Protein AF-A0A350ID24-F1 (afdb_monomer_lite)

Radius of gyration: 12.56 Å; chains: 1; bounding box: 25×24×32 Å

Secondary structure (DSSP, 8-state):
--S-EEEEEEEETTEEEEEEEETTEEEEEEESSHHHHHHHHHHH-EEEEEEEEE--S-TTTTT-SSHHHHHHHHHHHHHHHHHH-

Structure (mmCIF, N/CA/C/O backbone):
data_AF-A0A350ID24-F1
#
_entry.id   AF-A0A350ID24-F1
#
loop_
_atom_site.group_PDB
_atom_site.id
_atom_site.type_symbol
_atom_site.label_atom_id
_atom_site.label_alt_id
_atom_site.label_comp_id
_atom_site.label_asym_id
_atom_site.label_entity_id
_atom_site.label_seq_id
_atom_site.pdbx_PDB_ins_code
_atom_site.Cartn_x
_atom_site.Cartn_y
_atom_site.Cartn_z
_atom_site.occupancy
_atom_site.B_iso_or_equiv
_atom_site.auth_seq_id
_atom_site.auth_comp_id
_atom_site.auth_asym_id
_atom_site.auth_atom_id
_atom_site.pdbx_PDB_model_num
ATOM 1 N N . MET A 1 1 ? -17.091 -10.195 6.753 1.00 45.72 1 MET A N 1
ATOM 2 C CA . MET A 1 1 ? -15.926 -9.568 6.104 1.00 45.72 1 MET A CA 1
ATOM 3 C C . MET A 1 1 ? -15.973 -8.089 6.432 1.00 45.72 1 MET A C 1
ATOM 5 O O . MET A 1 1 ? -16.955 -7.434 6.100 1.00 45.72 1 MET A O 1
ATOM 9 N N . SER A 1 2 ? -15.037 -7.617 7.253 1.00 53.97 2 SER A N 1
ATOM 10 C CA . SER A 1 2 ? -15.041 -6.237 7.744 1.00 53.97 2 SER A CA 1
ATOM 11 C C . SER A 1 2 ? -14.806 -5.287 6.573 1.00 53.97 2 SER A C 1
ATOM 13 O O . SER A 1 2 ? -13.865 -5.477 5.814 1.00 53.97 2 SER A O 1
ATOM 15 N N . LYS A 1 3 ? -15.634 -4.245 6.446 1.00 61.09 3 LYS A N 1
ATOM 16 C CA . LYS A 1 3 ? -15.448 -3.159 5.463 1.00 61.09 3 LYS A CA 1
ATOM 17 C C . LYS A 1 3 ? -14.224 -2.272 5.763 1.00 61.09 3 LYS A C 1
ATOM 19 O O . LYS A 1 3 ? -14.088 -1.223 5.153 1.00 61.09 3 LYS A O 1
ATOM 24 N N . PHE A 1 4 ? -13.389 -2.652 6.731 1.00 83.75 4 PHE A N 1
ATOM 25 C CA . PHE A 1 4 ? -12.263 -1.867 7.226 1.00 83.75 4 PHE A CA 1
ATOM 26 C C . PHE A 1 4 ? -10.948 -2.420 6.675 1.00 83.75 4 PHE A C 1
ATOM 28 O O . PHE A 1 4 ? -10.788 -3.636 6.588 1.00 83.75 4 PHE A O 1
ATOM 35 N N . GLY A 1 5 ? -10.040 -1.517 6.316 1.00 89.00 5 GLY A N 1
ATOM 36 C CA . GLY A 1 5 ? -8.765 -1.806 5.668 1.00 89.00 5 GLY A CA 1
ATOM 37 C C . GLY A 1 5 ? -8.613 -1.086 4.332 1.00 89.00 5 GLY A C 1
ATOM 38 O O . GLY A 1 5 ? -9.432 -0.242 3.959 1.00 89.00 5 GLY A O 1
ATOM 39 N N . ILE A 1 6 ? -7.540 -1.412 3.620 1.00 91.12 6 ILE A N 1
ATOM 40 C CA . ILE A 1 6 ? -7.231 -0.866 2.298 1.00 91.12 6 ILE A CA 1
ATOM 41 C C . ILE A 1 6 ? -8.288 -1.349 1.302 1.00 91.12 6 ILE A C 1
ATOM 43 O O . ILE A 1 6 ? -8.367 -2.544 1.014 1.00 91.12 6 ILE A O 1
ATOM 47 N N . ASN A 1 7 ? -9.090 -0.427 0.776 1.00 90.38 7 ASN A N 1
ATOM 48 C CA . ASN A 1 7 ? -10.185 -0.719 -0.155 1.00 90.38 7 ASN A CA 1
ATOM 49 C C . ASN A 1 7 ? -9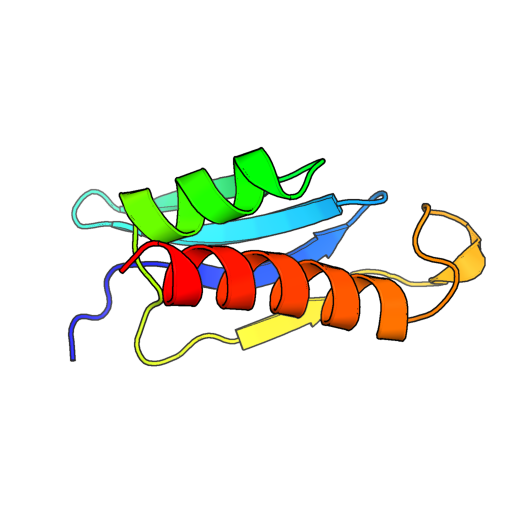.938 -0.174 -1.570 1.00 90.38 7 ASN A C 1
ATOM 51 O O . ASN A 1 7 ? -10.637 -0.559 -2.506 1.00 90.38 7 ASN A O 1
ATOM 55 N N . PHE A 1 8 ? -8.940 0.691 -1.745 1.00 87.12 8 PHE A N 1
ATOM 56 C CA . PHE A 1 8 ? -8.550 1.213 -3.048 1.00 87.12 8 PHE A CA 1
ATOM 57 C C . PHE A 1 8 ? -7.040 1.405 -3.099 1.00 87.12 8 PHE A C 1
ATOM 59 O O . PHE A 1 8 ? -6.459 1.973 -2.172 1.00 87.12 8 PHE A O 1
ATOM 66 N N . VAL A 1 9 ? -6.419 0.967 -4.187 1.00 87.50 9 VAL A N 1
ATOM 67 C CA . VAL A 1 9 ? -5.009 1.220 -4.487 1.00 87.50 9 VAL A CA 1
ATOM 68 C C . VAL A 1 9 ? -4.929 1.925 -5.826 1.00 87.50 9 VAL A C 1
ATOM 70 O O . VAL A 1 9 ? -5.516 1.473 -6.809 1.00 87.50 9 VAL A O 1
ATOM 73 N N . ASN A 1 10 ? -4.188 3.020 -5.861 1.00 86.44 10 ASN A N 1
ATOM 74 C CA . ASN A 1 10 ? -4.001 3.829 -7.043 1.00 86.44 10 ASN A CA 1
ATOM 75 C C . ASN A 1 10 ? -2.520 4.038 -7.328 1.00 86.44 10 ASN A C 1
ATOM 77 O O . ASN A 1 10 ? -1.786 4.486 -6.451 1.00 86.44 10 ASN A O 1
ATOM 81 N N . ALA A 1 11 ? -2.076 3.758 -8.547 1.00 82.00 11 ALA A N 1
ATOM 82 C CA . ALA A 1 11 ? -0.716 4.100 -8.946 1.00 82.00 11 ALA A CA 1
ATOM 83 C C . ALA A 1 11 ? -0.606 5.595 -9.267 1.00 82.00 11 ALA A C 1
ATOM 85 O O . ALA A 1 11 ? -1.335 6.088 -10.128 1.00 82.00 11 ALA A O 1
ATOM 86 N N . CYS A 1 12 ? 0.304 6.298 -8.585 1.00 76.31 12 CYS A N 1
ATOM 87 C CA . CYS A 1 12 ? 0.530 7.731 -8.774 1.00 76.31 12 CYS A CA 1
ATOM 88 C C . CYS A 1 12 ? 2.004 8.127 -8.572 1.00 76.31 12 CYS A C 1
ATOM 90 O O . CYS A 1 12 ? 2.631 7.738 -7.583 1.00 76.31 12 CYS A O 1
ATOM 92 N N . ASN A 1 13 ? 2.543 8.958 -9.473 1.00 71.06 13 ASN A N 1
ATOM 93 C CA . ASN A 1 13 ? 3.819 9.681 -9.327 1.00 71.06 13 ASN A CA 1
ATOM 94 C C . ASN A 1 13 ? 5.012 8.810 -8.851 1.00 71.06 13 ASN A C 1
ATOM 96 O O . ASN A 1 13 ? 5.719 9.183 -7.913 1.00 71.06 13 ASN A O 1
ATOM 100 N N . ALA A 1 14 ? 5.199 7.627 -9.444 1.00 72.50 14 ALA A N 1
ATOM 101 C CA . ALA A 1 14 ? 6.190 6.605 -9.063 1.00 72.50 14 ALA A CA 1
ATOM 102 C C . ALA A 1 14 ? 5.954 5.853 -7.730 1.00 72.50 14 ALA A C 1
ATOM 104 O O . ALA A 1 14 ? 6.840 5.139 -7.268 1.00 72.50 14 ALA A O 1
ATOM 105 N N . GLY A 1 15 ? 4.762 5.953 -7.131 1.00 81.25 15 GLY A N 1
ATOM 106 C CA . GLY A 1 15 ? 4.357 5.203 -5.934 1.00 81.25 15 GLY A CA 1
ATOM 107 C C . GLY A 1 15 ? 2.925 4.652 -5.999 1.00 81.25 15 GLY A C 1
ATOM 108 O O . GLY A 1 15 ? 2.280 4.647 -7.051 1.00 81.25 15 GLY A O 1
ATOM 109 N N . LEU A 1 16 ? 2.417 4.190 -4.853 1.00 86.31 16 LEU A N 1
ATOM 110 C CA . LEU A 1 16 ? 1.036 3.716 -4.689 1.00 86.31 16 LEU A CA 1
ATOM 111 C C . LEU A 1 16 ? 0.321 4.530 -3.610 1.00 86.31 16 LEU A C 1
ATOM 113 O O . LEU A 1 16 ? 0.790 4.607 -2.478 1.00 86.31 16 LEU A O 1
ATOM 117 N N . SER A 1 17 ? -0.827 5.110 -3.941 1.00 89.31 17 SER A N 1
ATOM 118 C CA . SER A 1 17 ? -1.765 5.672 -2.971 1.00 8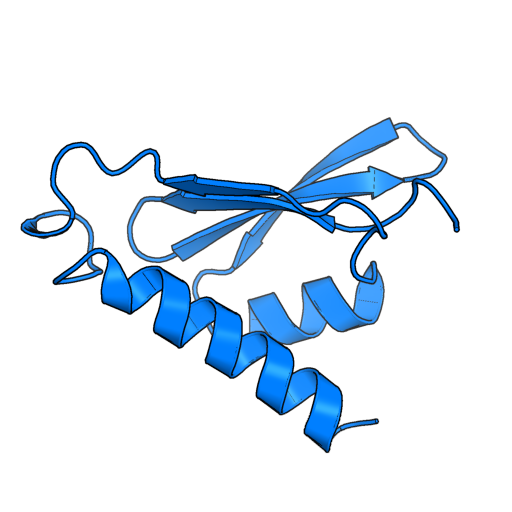9.31 17 SER A CA 1
ATOM 119 C C . SER A 1 17 ? -2.775 4.610 -2.539 1.00 89.31 17 SER A C 1
ATOM 121 O O . SER A 1 17 ? -3.280 3.841 -3.353 1.00 89.31 17 SER A O 1
ATOM 123 N N . PHE A 1 18 ? -3.071 4.571 -1.249 1.00 90.19 18 PHE A N 1
ATOM 124 C CA . PHE A 1 18 ? -3.956 3.635 -0.580 1.00 90.19 18 PHE A CA 1
ATOM 125 C C . PHE A 1 18 ? -5.072 4.414 0.095 1.00 90.19 18 PHE A C 1
ATOM 127 O O . PHE A 1 18 ? -4.829 5.222 0.996 1.00 90.19 18 PHE A O 1
ATOM 134 N N . ARG A 1 19 ? -6.306 4.111 -0.290 1.00 91.94 19 ARG A N 1
ATOM 135 C CA . ARG A 1 19 ? -7.494 4.530 0.443 1.00 91.94 19 ARG A CA 1
ATOM 136 C C . ARG A 1 19 ? -7.837 3.459 1.462 1.00 91.94 19 ARG A C 1
ATOM 138 O O . ARG A 1 19 ? -7.903 2.269 1.145 1.00 91.94 19 ARG A O 1
ATOM 145 N N . ILE A 1 20 ? -8.003 3.891 2.702 1.00 93.12 20 ILE A N 1
ATOM 146 C CA . ILE A 1 20 ? -8.111 3.016 3.859 1.00 93.12 20 ILE A CA 1
ATOM 147 C C . ILE A 1 20 ? -9.384 3.378 4.603 1.00 93.12 20 ILE A C 1
ATOM 149 O O . ILE A 1 20 ? -9.519 4.473 5.153 1.00 93.12 20 ILE A O 1
ATOM 153 N N . GLN A 1 21 ? -10.314 2.432 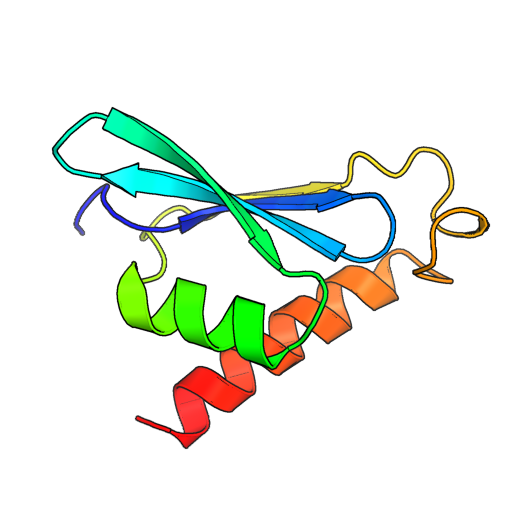4.658 1.00 91.19 21 GLN A N 1
ATOM 154 C CA . GLN A 1 21 ? -11.521 2.580 5.450 1.00 91.19 21 GLN A CA 1
ATOM 155 C C . GLN A 1 21 ? -11.217 2.203 6.900 1.00 91.19 21 GLN A C 1
ATOM 157 O O . GLN A 1 21 ? -10.886 1.057 7.203 1.00 91.19 21 GLN A O 1
ATOM 162 N N . THR A 1 22 ? -11.370 3.150 7.819 1.00 87.12 22 THR A N 1
ATOM 163 C CA . THR A 1 22 ? -11.237 2.919 9.264 1.00 87.12 22 THR A CA 1
ATOM 164 C C . THR A 1 22 ? -12.578 3.137 9.965 1.00 87.12 22 THR A C 1
ATOM 166 O O . THR A 1 22 ? -13.542 3.607 9.352 1.00 87.12 22 THR A O 1
ATOM 169 N N . ALA A 1 23 ? -12.651 2.798 11.254 1.00 86.38 23 ALA A N 1
ATOM 170 C CA . ALA A 1 23 ? -13.837 3.051 12.074 1.00 86.38 23 ALA A CA 1
ATOM 171 C C . ALA A 1 23 ? -14.136 4.552 12.251 1.00 86.38 23 ALA A C 1
ATOM 173 O O . ALA A 1 23 ? -15.285 4.921 12.477 1.00 86.38 23 ALA A O 1
ATOM 174 N N . GLU A 1 24 ? -13.118 5.406 12.126 1.00 86.31 24 GLU A N 1
ATOM 175 C CA . GLU A 1 24 ? -13.216 6.860 12.310 1.00 86.31 24 GLU A CA 1
ATOM 176 C C . GLU A 1 24 ? -13.483 7.606 10.995 1.00 86.31 24 GLU A C 1
ATOM 178 O O . GLU A 1 24 ? -13.767 8.802 11.000 1.00 86.31 24 GLU A O 1
ATOM 183 N N . GLY A 1 25 ? -13.412 6.903 9.864 1.00 87.12 25 GLY A N 1
ATOM 184 C CA . GLY A 1 25 ? -13.571 7.477 8.535 1.00 87.12 25 GLY A CA 1
ATOM 185 C C . GLY A 1 25 ? -12.572 6.922 7.528 1.00 87.12 25 GLY A C 1
ATOM 186 O O . GLY A 1 25 ? -11.803 5.998 7.809 1.00 87.12 25 GLY A O 1
ATOM 187 N N . GLU A 1 26 ? -12.614 7.481 6.328 1.00 91.19 26 GLU A N 1
ATOM 188 C CA . GLU A 1 26 ? -11.676 7.171 5.254 1.00 91.19 26 GLU A CA 1
ATOM 189 C C . GLU A 1 26 ? -10.405 8.015 5.405 1.00 91.19 26 GLU A C 1
ATOM 191 O O . GLU A 1 26 ? -10.477 9.225 5.624 1.00 91.19 26 GLU A O 1
ATOM 196 N N . ILE A 1 27 ? -9.244 7.373 5.287 1.00 93.25 27 ILE A N 1
ATOM 197 C CA . ILE A 1 27 ? -7.945 8.047 5.227 1.00 93.25 27 ILE A CA 1
ATOM 198 C C . ILE A 1 27 ? -7.201 7.633 3.961 1.00 93.25 27 ILE A C 1
ATOM 200 O O . ILE A 1 27 ? -7.364 6.517 3.473 1.00 93.25 27 ILE A O 1
ATOM 204 N N . GLU A 1 28 ? -6.339 8.515 3.468 1.00 92.00 28 GLU A N 1
ATOM 205 C CA . GLU A 1 28 ? -5.457 8.233 2.338 1.00 92.00 28 GLU A CA 1
ATOM 206 C C . GLU A 1 28 ? -3.992 8.237 2.790 1.00 92.00 28 GLU A C 1
ATOM 208 O O . GLU A 1 28 ? -3.566 9.086 3.586 1.00 92.00 28 GLU A O 1
ATOM 213 N N . ARG A 1 29 ? -3.220 7.252 2.333 1.00 92.31 29 ARG A N 1
ATOM 214 C CA . ARG A 1 29 ? -1.784 7.112 2.606 1.00 92.31 29 ARG A CA 1
ATOM 215 C C . ARG A 1 29 ? -1.059 6.697 1.344 1.00 92.31 29 ARG A C 1
ATOM 217 O O . ARG A 1 29 ? -1.638 6.030 0.505 1.00 92.31 29 ARG A O 1
ATOM 224 N N . ARG A 1 30 ? 0.213 7.052 1.229 1.00 88.94 30 ARG A N 1
ATOM 225 C CA . ARG A 1 30 ? 1.037 6.726 0.067 1.00 88.94 30 ARG A CA 1
ATOM 226 C C . ARG A 1 30 ? 2.219 5.866 0.488 1.00 88.94 30 ARG A C 1
ATOM 228 O O . ARG A 1 30 ? 2.765 6.097 1.563 1.00 88.94 30 ARG A O 1
ATOM 235 N N . ALA A 1 31 ? 2.586 4.904 -0.352 1.00 87.31 31 ALA A N 1
ATOM 236 C CA . ALA A 1 31 ? 3.868 4.223 -0.289 1.00 87.31 31 ALA A CA 1
ATOM 237 C C . ALA A 1 31 ? 4.731 4.655 -1.472 1.00 87.31 31 ALA A C 1
ATOM 239 O O . ALA A 1 31 ? 4.340 4.477 -2.633 1.00 87.31 31 ALA A O 1
ATOM 240 N N . ASP A 1 32 ? 5.902 5.192 -1.150 1.00 85.75 32 ASP A N 1
ATOM 241 C CA . ASP A 1 32 ? 6.938 5.521 -2.126 1.00 85.75 32 ASP A CA 1
ATOM 242 C C . ASP A 1 32 ? 7.908 4.340 -2.321 1.00 85.75 32 ASP A C 1
ATOM 244 O O . ASP A 1 32 ? 8.532 4.211 -3.373 1.00 85.75 32 ASP A O 1
ATOM 248 N N . ASP A 1 33 ? 7.987 3.423 -1.347 1.00 85.56 33 ASP A N 1
ATOM 249 C CA . ASP A 1 33 ? 8.785 2.199 -1.424 1.00 85.56 33 ASP A CA 1
ATOM 250 C C . ASP A 1 33 ? 8.051 0.940 -0.908 1.00 85.56 33 ASP A C 1
ATOM 252 O O . ASP A 1 33 ? 6.889 0.966 -0.495 1.00 85.56 33 ASP A O 1
ATOM 256 N N . THR A 1 34 ? 8.717 -0.219 -1.009 1.00 86.62 34 THR A N 1
ATOM 257 C CA . THR A 1 34 ? 8.106 -1.507 -0.632 1.00 86.62 34 THR A CA 1
ATOM 258 C C . THR A 1 34 ? 7.865 -1.592 0.874 1.00 86.62 34 THR A C 1
ATOM 260 O O . THR A 1 34 ? 6.870 -2.178 1.285 1.00 86.62 34 THR A O 1
ATOM 263 N N . ALA A 1 35 ? 8.761 -1.037 1.692 1.00 88.56 35 ALA A N 1
ATOM 264 C CA . ALA A 1 35 ? 8.671 -1.125 3.144 1.00 88.56 35 ALA A CA 1
ATOM 265 C C . ALA A 1 35 ? 7.483 -0.308 3.667 1.00 88.56 35 ALA A C 1
ATOM 267 O O . ALA A 1 35 ? 6.726 -0.808 4.499 1.00 88.56 35 ALA A O 1
ATOM 268 N N . ASP A 1 36 ? 7.258 0.885 3.111 1.00 88.88 36 ASP A N 1
ATOM 269 C CA . ASP A 1 36 ? 6.075 1.695 3.409 1.00 88.88 36 ASP A CA 1
ATOM 270 C C . ASP A 1 36 ? 4.784 0.949 3.063 1.00 88.88 36 ASP A C 1
ATOM 272 O O . ASP A 1 36 ? 3.844 0.896 3.859 1.00 88.88 36 ASP A O 1
ATOM 276 N N . GLY A 1 37 ? 4.746 0.321 1.886 1.00 88.06 37 GLY A N 1
ATOM 277 C CA . GLY A 1 37 ? 3.593 -0.458 1.448 1.00 88.06 37 GLY A CA 1
ATOM 278 C C . GLY A 1 37 ? 3.310 -1.648 2.364 1.00 88.06 37 GLY A C 1
ATOM 279 O O . GLY A 1 37 ? 2.161 -1.861 2.750 1.00 88.06 37 GLY A O 1
ATOM 280 N N . VAL A 1 38 ? 4.351 -2.394 2.751 1.00 90.81 38 VAL A N 1
ATOM 281 C CA . VAL A 1 38 ? 4.239 -3.522 3.691 1.00 90.81 38 VAL A CA 1
ATOM 282 C C . VAL A 1 38 ? 3.689 -3.035 5.023 1.00 90.81 38 VAL A C 1
ATOM 284 O O . VAL A 1 38 ? 2.681 -3.557 5.488 1.00 90.81 38 VAL A O 1
ATOM 287 N N . TYR A 1 39 ? 4.264 -1.970 5.578 1.00 91.94 39 TYR A N 1
ATOM 288 C CA . TYR A 1 39 ? 3.812 -1.395 6.838 1.00 91.94 39 TYR A CA 1
ATOM 289 C C . TYR A 1 39 ? 2.339 -0.963 6.800 1.00 91.94 39 TYR A C 1
ATOM 291 O O . TYR A 1 39 ? 1.599 -1.196 7.757 1.00 91.94 39 TYR A O 1
ATOM 299 N N . LEU A 1 40 ? 1.880 -0.351 5.703 1.00 90.81 40 LEU A N 1
ATOM 300 C CA . LEU A 1 40 ? 0.477 0.043 5.550 1.00 90.81 40 LEU A CA 1
ATOM 301 C C . LEU A 1 40 ? -0.450 -1.178 5.491 1.00 90.81 40 LEU A C 1
ATOM 303 O O . LEU A 1 40 ? -1.491 -1.183 6.152 1.00 90.81 40 LEU A O 1
ATOM 307 N N . VAL A 1 41 ? -0.072 -2.217 4.744 1.00 90.31 41 VAL A N 1
ATOM 308 C CA . VAL A 1 41 ? -0.858 -3.453 4.647 1.00 90.31 41 VAL A CA 1
ATOM 309 C C . VAL A 1 41 ? -0.882 -4.202 5.981 1.00 90.31 41 VAL A C 1
ATOM 311 O O . VAL A 1 41 ? -1.950 -4.646 6.392 1.00 90.31 41 VAL A O 1
ATOM 314 N N . GLU A 1 42 ? 0.233 -4.295 6.703 1.00 90.38 42 GLU A N 1
ATOM 315 C CA . GLU A 1 42 ? 0.285 -4.918 8.033 1.00 90.38 42 GLU A CA 1
ATOM 316 C C . GLU A 1 42 ? -0.530 -4.136 9.068 1.00 90.38 42 GLU A C 1
ATOM 318 O O . GLU A 1 42 ? -1.239 -4.717 9.890 1.00 90.38 42 GLU A O 1
ATOM 323 N N . ARG A 1 43 ? -0.457 -2.801 9.025 1.00 89.81 43 ARG A N 1
ATOM 324 C CA . ARG A 1 43 ? -1.119 -1.935 10.004 1.00 89.81 43 ARG A CA 1
ATOM 325 C C . ARG A 1 43 ? -2.629 -1.866 9.813 1.00 89.81 43 ARG A C 1
ATOM 327 O O . ARG A 1 43 ? -3.358 -1.781 10.802 1.00 89.81 43 ARG A O 1
ATOM 334 N N . TYR A 1 44 ? -3.094 -1.827 8.568 1.00 89.50 44 TYR A N 1
ATOM 335 C CA . TYR A 1 44 ? -4.501 -1.574 8.253 1.00 89.50 44 TYR A CA 1
ATOM 336 C C . TYR A 1 44 ? -5.228 -2.786 7.669 1.00 89.50 44 TYR A C 1
ATOM 338 O O . TYR A 1 44 ? -6.457 -2.829 7.715 1.00 89.50 44 TYR A O 1
ATOM 346 N N . GLY A 1 45 ? -4.498 -3.774 7.155 1.00 89.06 45 GLY A N 1
ATOM 347 C CA . GLY A 1 45 ? -5.062 -4.911 6.440 1.00 89.06 45 GLY A CA 1
ATOM 348 C C . GLY A 1 45 ? -5.628 -4.533 5.070 1.00 89.06 45 GLY A C 1
ATOM 349 O O . GLY A 1 45 ? -5.770 -3.361 4.715 1.00 89.06 45 GLY A O 1
ATOM 350 N N . ILE A 1 46 ? -5.986 -5.553 4.293 1.00 86.19 46 ILE A N 1
ATOM 351 C CA . ILE A 1 46 ? -6.673 -5.404 3.004 1.00 86.19 46 ILE A CA 1
ATOM 352 C C . ILE A 1 46 ? -8.162 -5.662 3.234 1.00 86.19 46 ILE A C 1
ATOM 354 O O . ILE A 1 46 ? -8.545 -6.683 3.813 1.00 86.19 46 ILE A O 1
ATOM 358 N N . ALA A 1 47 ? -9.003 -4.725 2.797 1.00 86.94 47 ALA A N 1
ATOM 359 C CA . ALA A 1 47 ? -10.445 -4.902 2.846 1.00 86.94 47 ALA A CA 1
ATOM 360 C C . ALA A 1 47 ? -10.871 -6.012 1.874 1.00 86.94 47 ALA A C 1
ATOM 362 O O . ALA A 1 47 ? -10.213 -6.279 0.872 1.00 86.94 47 ALA A O 1
ATOM 363 N N . SER A 1 48 ? -11.998 -6.664 2.158 1.00 82.62 48 SER A N 1
ATOM 364 C CA . SER A 1 48 ? -12.470 -7.788 1.334 1.00 82.62 48 SER A CA 1
ATOM 365 C C . SER A 1 48 ? -12.799 -7.394 -0.105 1.00 82.62 48 SER A C 1
ATOM 367 O O . SER A 1 48 ? -12.611 -8.201 -1.008 1.00 82.62 48 SER A O 1
ATOM 369 N N . ASP A 1 49 ? -13.229 -6.150 -0.305 1.00 82.44 49 ASP A N 1
ATOM 370 C CA . ASP A 1 49 ? -13.351 -5.524 -1.614 1.00 82.44 49 ASP A CA 1
ATOM 371 C C . ASP A 1 49 ? -12.230 -4.486 -1.743 1.00 82.44 49 ASP A C 1
ATOM 373 O O . ASP A 1 49 ? -12.271 -3.434 -1.099 1.00 82.44 49 ASP A O 1
ATOM 377 N N . CYS A 1 50 ? -11.213 -4.807 -2.543 1.00 81.38 50 CYS A N 1
ATOM 378 C CA . CYS A 1 50 ? -10.090 -3.924 -2.830 1.00 81.38 50 CYS A CA 1
ATOM 379 C C . CYS A 1 50 ? -10.021 -3.660 -4.335 1.00 81.38 50 CYS A C 1
ATOM 381 O O . CYS A 1 50 ? -9.883 -4.592 -5.131 1.00 81.38 50 CYS A O 1
ATOM 383 N N . TYR A 1 51 ? -10.137 -2.394 -4.724 1.00 82.50 51 TYR A N 1
ATOM 384 C CA . TYR A 1 51 ? -10.123 -1.971 -6.120 1.00 82.50 51 TYR A CA 1
ATOM 385 C C . TYR A 1 51 ? -8.753 -1.414 -6.490 1.00 82.50 51 TYR A C 1
ATOM 387 O O . TYR A 1 51 ? -8.147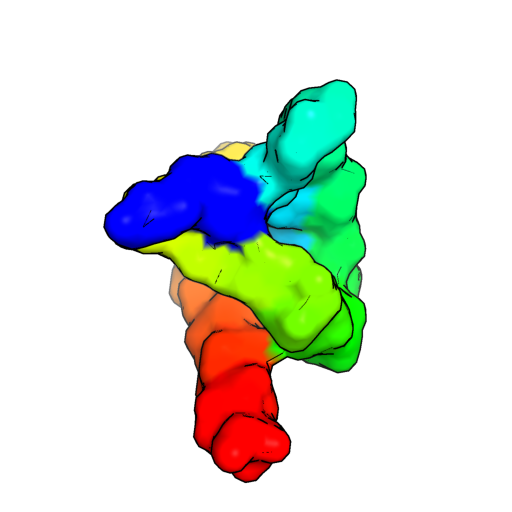 -0.669 -5.724 1.00 82.50 51 TYR A O 1
ATOM 395 N N . LEU A 1 52 ? -8.274 -1.765 -7.679 1.00 80.25 52 LEU A N 1
ATOM 396 C CA . LEU A 1 52 ? -7.000 -1.295 -8.209 1.00 80.25 52 LEU A CA 1
ATOM 397 C C . LEU A 1 52 ? -7.287 -0.351 -9.376 1.00 80.25 52 LEU A C 1
ATOM 399 O O . LEU A 1 52 ? -7.980 -0.735 -10.318 1.00 80.25 52 LEU A O 1
ATOM 403 N N . SER A 1 53 ? -6.758 0.864 -9.307 1.00 76.12 53 SER A N 1
ATOM 404 C CA . SER A 1 53 ? -6.838 1.870 -10.364 1.00 76.12 53 SER A CA 1
ATOM 405 C C . SER A 1 53 ? -5.453 2.432 -10.665 1.00 76.12 53 SER A C 1
ATOM 407 O O . SER A 1 53 ? -4.481 2.195 -9.942 1.00 76.12 53 SER A O 1
ATOM 409 N N . SER A 1 54 ? -5.358 3.174 -11.758 1.00 66.19 54 SER A N 1
ATOM 410 C CA . SER A 1 54 ? -4.178 3.954 -12.080 1.00 66.19 54 SER A CA 1
ATOM 411 C C . SER A 1 54 ? -4.617 5.285 -12.669 1.00 66.19 54 SER A C 1
ATOM 413 O O . SER A 1 54 ? -5.330 5.304 -13.667 1.00 66.19 54 SER A O 1
ATOM 415 N N . ASP A 1 55 ? -4.181 6.381 -12.050 1.00 63.97 55 ASP A N 1
ATOM 416 C CA . ASP A 1 55 ? -4.305 7.739 -12.598 1.00 63.97 55 ASP A CA 1
ATOM 417 C C . ASP A 1 55 ? -3.200 8.044 -13.632 1.00 63.97 55 ASP A C 1
ATOM 419 O O . ASP A 1 55 ? -3.015 9.191 -14.032 1.00 63.97 55 ASP A O 1
ATOM 423 N N . MET A 1 56 ? -2.445 7.028 -14.071 1.00 52.41 56 MET A N 1
ATOM 424 C CA . MET A 1 56 ? -1.405 7.167 -15.089 1.00 52.41 56 MET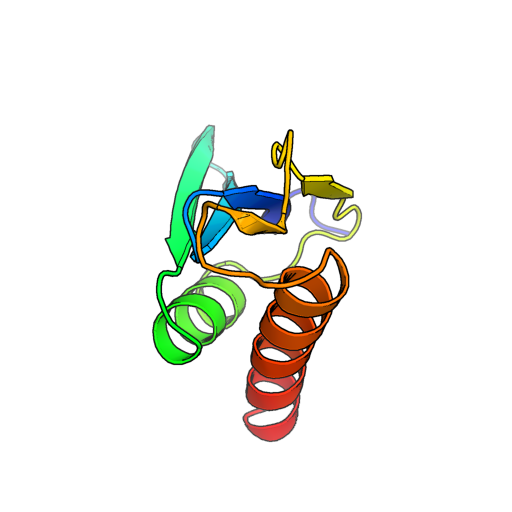 A CA 1
ATOM 425 C C . MET A 1 56 ? -2.038 7.337 -16.472 1.00 52.41 56 MET A C 1
ATOM 427 O O . MET A 1 56 ? -2.130 6.398 -17.261 1.00 52.41 56 MET A O 1
ATOM 431 N N . ASP A 1 57 ? -2.423 8.566 -16.796 1.00 47.41 57 ASP A N 1
ATOM 432 C CA . ASP A 1 57 ? -2.301 9.051 -18.167 1.00 47.41 57 ASP A CA 1
ATOM 433 C C . ASP A 1 57 ? -0.785 9.060 -18.455 1.00 47.41 57 ASP A C 1
ATOM 435 O O . ASP A 1 57 ? -0.065 9.881 -17.901 1.00 47.41 57 ASP A O 1
ATOM 439 N N . PHE A 1 58 ? -0.273 8.108 -19.242 1.00 40.75 58 PHE A N 1
ATOM 440 C CA . PHE A 1 58 ? 1.161 7.908 -19.546 1.00 40.75 58 PHE A CA 1
ATOM 441 C C . PHE A 1 58 ? 2.031 7.320 -18.416 1.00 40.75 58 PHE A C 1
ATOM 443 O O . PHE A 1 58 ? 2.852 7.998 -17.800 1.00 40.75 58 PHE A O 1
ATOM 450 N N . ALA A 1 59 ? 1.979 5.991 -18.262 1.00 47.44 59 ALA A N 1
ATOM 451 C CA . ALA A 1 59 ? 2.927 5.212 -17.458 1.00 47.44 59 ALA A CA 1
ATOM 452 C C . ALA A 1 59 ? 4.416 5.584 -17.703 1.00 47.44 59 ALA A C 1
ATOM 454 O O . ALA A 1 59 ? 5.226 5.563 -16.784 1.00 47.44 59 ALA A O 1
ATOM 455 N N . SER A 1 60 ? 4.804 6.021 -18.904 1.00 46.06 60 SER A N 1
ATOM 456 C CA . SER A 1 60 ? 6.219 6.246 -19.235 1.00 46.06 60 SER A CA 1
ATOM 457 C C . SER A 1 60 ? 6.900 7.484 -18.616 1.00 46.06 60 SER A C 1
ATOM 459 O O . SER A 1 60 ? 8.131 7.513 -18.632 1.00 46.06 60 SER A O 1
ATOM 461 N N . GLU A 1 61 ? 6.188 8.482 -18.070 1.00 43.16 61 GLU A N 1
ATOM 462 C CA . GLU A 1 61 ? 6.819 9.729 -17.563 1.00 43.16 61 GLU A CA 1
ATOM 463 C C . GLU A 1 61 ? 6.948 9.826 -16.030 1.00 43.16 61 GLU A C 1
ATOM 465 O O . GLU A 1 61 ? 7.795 10.567 -15.539 1.00 43.16 61 GLU A O 1
ATOM 470 N N . GLU A 1 62 ? 6.211 9.020 -15.260 1.00 44.34 62 GLU A N 1
ATOM 471 C CA . GLU A 1 62 ? 6.120 9.136 -13.791 1.00 44.34 62 GLU A CA 1
ATOM 472 C C . GLU A 1 62 ? 6.629 7.870 -13.067 1.00 44.34 62 GLU A C 1
ATOM 474 O O . GLU A 1 62 ? 5.998 7.329 -12.159 1.00 44.34 62 GLU A O 1
ATOM 479 N N . GLY A 1 63 ? 7.791 7.359 -13.486 1.00 50.22 63 GLY A N 1
ATOM 480 C CA . GLY A 1 63 ? 8.604 6.398 -12.721 1.00 50.22 63 GLY A CA 1
ATOM 481 C C . GLY A 1 63 ? 8.151 4.930 -12.683 1.00 50.22 63 GLY A C 1
ATOM 482 O O . GLY A 1 63 ? 8.888 4.102 -12.147 1.00 50.22 63 GLY A O 1
ATOM 483 N N . PHE A 1 64 ? 7.030 4.557 -13.309 1.00 48.66 64 PHE A N 1
ATOM 484 C CA . PHE A 1 64 ? 6.734 3.154 -13.628 1.00 48.66 64 PHE A CA 1
ATOM 485 C C . PHE A 1 64 ? 6.705 2.965 -15.137 1.00 48.66 64 PHE A C 1
ATOM 487 O O . PHE A 1 64 ? 5.680 3.196 -15.747 1.00 48.66 64 PHE A O 1
ATOM 494 N N . ALA A 1 65 ? 7.807 2.490 -15.722 1.00 47.06 65 ALA A N 1
ATOM 495 C CA . ALA A 1 65 ? 7.988 2.380 -17.175 1.00 47.06 65 ALA A CA 1
ATOM 496 C C . ALA A 1 65 ? 6.797 1.780 -17.959 1.00 47.06 65 ALA A C 1
ATOM 498 O O . ALA A 1 65 ? 6.607 2.156 -19.111 1.00 47.06 65 ALA A O 1
ATOM 499 N N . ASP A 1 66 ? 5.991 0.918 -17.326 1.00 54.69 66 ASP A N 1
ATOM 500 C CA . ASP A 1 66 ? 4.776 0.309 -17.869 1.00 54.69 66 ASP A CA 1
ATOM 501 C C . ASP A 1 66 ? 3.716 0.137 -16.758 1.00 54.69 66 ASP A C 1
ATOM 503 O O . ASP A 1 66 ? 4.068 0.059 -15.575 1.00 54.69 66 ASP A O 1
ATOM 507 N N . ASP A 1 67 ? 2.438 -0.050 -17.120 1.00 56.72 67 ASP A N 1
ATOM 508 C CA . ASP A 1 67 ? 1.334 -0.433 -16.206 1.00 56.72 67 ASP A CA 1
ATOM 509 C C . ASP A 1 67 ? 1.675 -1.651 -15.320 1.00 56.72 67 ASP A C 1
ATOM 511 O O . ASP A 1 67 ? 1.177 -1.823 -14.200 1.00 56.72 67 ASP A O 1
ATOM 515 N N . ASP A 1 68 ? 2.565 -2.514 -15.811 1.00 65.00 68 ASP A N 1
ATOM 516 C CA . ASP A 1 68 ? 3.081 -3.669 -15.085 1.00 65.00 68 ASP A CA 1
ATOM 517 C C . ASP A 1 68 ? 3.961 -3.288 -13.889 1.00 65.00 68 ASP A C 1
ATOM 519 O O . ASP A 1 68 ? 4.103 -4.085 -12.962 1.00 65.00 68 ASP A O 1
ATOM 523 N N . GLY A 1 69 ? 4.553 -2.093 -13.876 1.00 69.25 69 GLY A N 1
ATOM 524 C CA . GLY A 1 69 ? 5.395 -1.598 -12.789 1.00 69.25 69 GLY A CA 1
ATOM 525 C C . GLY A 1 69 ? 4.623 -1.467 -11.479 1.00 69.25 69 GLY A C 1
ATOM 526 O O . GLY A 1 69 ? 5.051 -2.010 -10.458 1.00 69.25 69 GLY A O 1
ATOM 527 N N . ALA A 1 70 ? 3.443 -0.848 -11.521 1.00 71.62 70 ALA A N 1
ATOM 528 C CA . ALA A 1 70 ? 2.582 -0.696 -10.352 1.00 71.62 70 ALA A CA 1
ATOM 529 C C . ALA A 1 70 ? 2.064 -2.049 -9.837 1.00 71.62 70 ALA A C 1
ATOM 531 O O . ALA A 1 70 ? 2.098 -2.317 -8.635 1.00 71.62 70 ALA A O 1
ATOM 532 N N . LYS A 1 71 ? 1.661 -2.951 -10.745 1.00 76.00 71 LYS A N 1
ATOM 533 C CA . LYS A 1 71 ? 1.238 -4.316 -10.383 1.00 76.00 71 LYS A CA 1
ATOM 534 C C . LYS A 1 71 ? 2.372 -5.118 -9.751 1.00 76.00 71 LYS A C 1
ATOM 536 O O . LYS A 1 71 ? 2.164 -5.774 -8.734 1.00 76.00 71 LYS A O 1
ATOM 541 N N . LYS A 1 72 ? 3.579 -5.067 -10.326 1.00 80.88 72 LYS A N 1
ATOM 542 C CA . LYS A 1 72 ? 4.775 -5.724 -9.771 1.00 80.88 72 LYS A CA 1
ATOM 543 C C . LYS A 1 72 ? 5.118 -5.166 -8.394 1.00 80.88 72 LYS A C 1
ATOM 545 O O . LYS A 1 72 ? 5.469 -5.937 -7.505 1.00 80.88 72 LYS A O 1
ATOM 550 N N . PHE A 1 73 ? 4.989 -3.856 -8.208 1.00 81.69 73 PHE A N 1
ATOM 551 C CA . PHE A 1 73 ? 5.271 -3.203 -6.939 1.00 81.69 73 PHE A CA 1
ATOM 552 C C . PHE A 1 73 ? 4.265 -3.591 -5.850 1.00 81.69 73 PHE A C 1
ATOM 554 O O . PHE A 1 73 ? 4.670 -4.026 -4.772 1.00 81.69 73 PHE A O 1
ATOM 561 N N . PHE A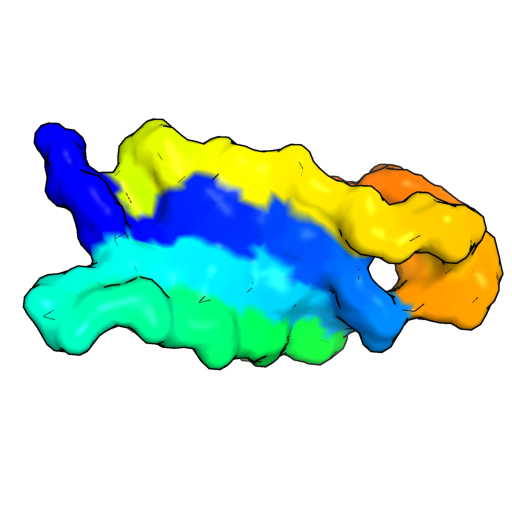 1 74 ? 2.967 -3.567 -6.159 1.00 82.19 74 PHE A N 1
ATOM 562 C CA . PHE A 1 74 ? 1.935 -4.034 -5.236 1.00 82.19 74 PHE A CA 1
ATOM 563 C C . PHE A 1 74 ? 2.069 -5.532 -4.917 1.00 82.19 74 PHE A C 1
ATOM 565 O O . PHE A 1 74 ? 2.020 -5.922 -3.753 1.00 82.19 74 PHE A O 1
ATOM 572 N N . ASN A 1 75 ? 2.346 -6.378 -5.915 1.00 84.12 75 ASN A N 1
ATOM 573 C CA . ASN A 1 75 ? 2.616 -7.801 -5.686 1.00 84.12 75 ASN A CA 1
ATOM 574 C C . ASN A 1 75 ? 3.835 -8.020 -4.786 1.00 84.12 75 ASN A C 1
ATOM 576 O O . ASN A 1 75 ? 3.824 -8.911 -3.941 1.00 84.12 75 ASN A O 1
ATOM 580 N N . ARG A 1 76 ? 4.889 -7.210 -4.939 1.00 85.75 76 ARG A N 1
ATOM 581 C CA . ARG A 1 76 ? 6.065 -7.280 -4.068 1.00 85.75 76 ARG A CA 1
ATOM 582 C C . ARG A 1 76 ? 5.696 -6.967 -2.621 1.00 85.75 76 ARG A C 1
ATOM 584 O O . ARG A 1 76 ? 6.109 -7.716 -1.742 1.00 85.75 76 ARG A O 1
ATOM 591 N N . ILE A 1 77 ? 4.904 -5.921 -2.388 1.00 86.25 77 ILE A N 1
ATOM 592 C CA . ILE A 1 77 ? 4.380 -5.581 -1.058 1.00 86.25 77 ILE A CA 1
ATOM 593 C C . ILE A 1 77 ? 3.611 -6.773 -0.473 1.00 86.25 77 ILE A C 1
ATOM 595 O O . ILE A 1 77 ? 3.960 -7.262 0.597 1.00 86.25 77 ILE A O 1
ATOM 599 N N . MET A 1 78 ? 2.631 -7.302 -1.208 1.00 84.69 78 MET A N 1
ATOM 600 C CA . MET A 1 78 ? 1.789 -8.408 -0.740 1.00 84.69 78 MET A CA 1
ATOM 601 C C . MET A 1 78 ? 2.577 -9.696 -0.463 1.00 84.69 78 MET A C 1
ATOM 603 O O . MET A 1 78 ? 2.309 -10.373 0.527 1.00 84.69 78 MET A O 1
ATOM 607 N N . ASN A 1 79 ? 3.576 -10.020 -1.290 1.00 86.94 79 ASN A N 1
ATOM 608 C CA . ASN A 1 79 ? 4.452 -11.168 -1.051 1.00 86.94 79 ASN A CA 1
ATOM 609 C C . ASN A 1 79 ? 5.270 -11.001 0.235 1.00 86.94 79 ASN A C 1
ATOM 611 O O . ASN A 1 79 ? 5.367 -11.948 1.005 1.00 86.94 79 ASN A O 1
ATOM 615 N N . ASN A 1 80 ? 5.808 -9.804 0.502 1.00 85.06 80 ASN A N 1
ATOM 616 C CA . ASN A 1 80 ? 6.574 -9.551 1.729 1.00 85.06 80 ASN A CA 1
ATOM 617 C C . ASN A 1 80 ? 5.691 -9.665 2.980 1.00 85.06 80 ASN A C 1
ATOM 619 O O . ASN A 1 80 ? 6.118 -10.243 3.972 1.00 85.06 80 ASN A O 1
ATOM 623 N N . VAL A 1 81 ? 4.446 -9.184 2.914 1.00 83.88 81 VAL A N 1
ATOM 624 C CA . VAL A 1 81 ? 3.469 -9.360 4.003 1.00 83.88 81 VAL A CA 1
ATOM 625 C C . VAL A 1 81 ? 3.163 -10.844 4.235 1.00 83.88 81 VAL A C 1
ATOM 627 O O . VAL A 1 81 ? 3.059 -11.279 5.376 1.00 83.88 81 VAL A O 1
ATOM 630 N N . CYS A 1 82 ? 3.023 -11.635 3.166 1.00 72.81 82 CYS A N 1
ATOM 631 C CA . CYS A 1 82 ? 2.697 -13.057 3.275 1.00 72.81 82 CYS A CA 1
ATOM 632 C C . CYS A 1 82 ? 3.878 -13.922 3.749 1.00 72.81 82 CYS A C 1
ATOM 634 O O . CYS A 1 82 ? 3.643 -14.951 4.370 1.00 72.81 82 CYS A O 1
ATOM 636 N N . GLU A 1 83 ? 5.124 -13.541 3.453 1.00 67.94 83 GLU A N 1
ATOM 637 C CA . GLU A 1 83 ? 6.323 -14.226 3.964 1.00 67.94 83 GLU A CA 1
ATOM 638 C C . GLU A 1 83 ? 6.636 -13.865 5.426 1.00 67.94 83 GLU A C 1
ATOM 640 O O . GLU A 1 83 ? 7.310 -14.631 6.114 1.00 67.94 83 GLU A O 1
ATOM 645 N N . ALA A 1 84 ? 6.160 -12.711 5.901 1.00 58.12 84 ALA A N 1
ATOM 646 C CA . ALA A 1 84 ? 6.328 -12.260 7.281 1.00 58.12 84 ALA A CA 1
ATOM 647 C C . ALA A 1 84 ? 5.266 -12.811 8.259 1.00 58.12 84 ALA A C 1
ATOM 649 O O . ALA A 1 84 ? 5.444 -12.673 9.473 1.00 58.12 84 ALA A O 1
ATOM 650 N N . ALA A 1 85 ? 4.185 -13.417 7.749 1.00 49.34 85 ALA A N 1
ATOM 651 C CA . ALA A 1 85 ? 3.054 -13.960 8.515 1.00 49.34 85 ALA A CA 1
ATOM 652 C C . ALA A 1 85 ? 3.186 -15.467 8.795 1.00 49.34 85 ALA A C 1
ATOM 654 O O . ALA A 1 85 ? 2.772 -15.885 9.903 1.00 49.34 85 ALA A O 1
#

Foldseek 3Di:
DDQFAFAEWEDDLCWIKTWTQDPVGIDIDIDNALVSLLCRCVVTNYGPHHYYYYPDPPCCPRNRNDPVSHVVSNVSSVVVNVVVD

pLDDT: mean 77.39, std 15.41, range [40.75, 93.25]

Sequence (85 aa):
MSKFGINFVNACNAGLSFRIQTAEGEIERRADDTADGVYLVERYGIASDCYLSSDMDFASEEGFADDDGAKKFFNRIMNNVCEAA